Protein AF-A0A7C3TR18-F1 (afdb_monomer)

Foldseek 3Di:
DPAEDEEEEAEDEEEYEEYHYEYAEYEYEYAEYEEEYAEYEYEYAEYEYEYAEEEYEYAEYEYEYAEYEYHYAEYEYEYAEYEYEYAEYEYEYAYYYYDYVYYDYHHDDDD

Radius of gyration: 13.59 Å; Cα contacts (8 Å, |Δi|>4): 327; chains: 1; bounding box: 40×24×36 Å

Nearest PDB structures (foldseek):
  3ult-assembly2_B  TM=3.236E-01  e=5.325E-03  Lolium perenne
  4ygu-assembly2_B  TM=2.064E-01  e=1.365E+00  Bacteroides eggerthii DSM 20697
  3wp8-assembly1_A-3  TM=1.861E-01  e=4.201E+00  Acinetobacter sp. Tol 5

Secondary structure (DSSP, 8-state):
---S-EEEEEEEEEEESSSEEEEEEEEEEESSSEEEESSSEEEEEEEEEEESS-EEEEEEEEEEESS-EEEESSSEEEEEEEEEEESS-EEEEEEEEEEESSSEEEE----

Solvent-accessible surface area (backbone atoms only — not comparable to full-atom values): 5204 Å² total; per-residue (Å²): 132,64,75,68,52,80,48,80,46,63,69,48,80,47,78,37,54,38,34,41,38,40,30,46,36,37,42,37,43,32,48,32,39,41,40,38,31,45,35,38,40,37,40,32,50,32,38,40,37,40,34,44,36,37,39,39,41,31,46,34,38,38,41,38,29,45,34,36,40,38,40,34,48,37,40,42,39,40,32,48,32,35,39,39,38,28,54,35,34,39,39,37,30,50,42,76,50,76,51,60,82,44,64,53,79,47,72,54,72,79,130

Sequence (111 aa):
MLTTGQRVCIVGQVVSTTGQRVSCAGQRVVAGGHDVATAGHTVLAGGHAVFCDGHCVETVGHRVAAVGHDVFCAGQRVATAGQFVGPAGQTVFSIGQRVCVGGQRVRTVGQ

Structure (mmCIF, N/CA/C/O backbone):
data_AF-A0A7C3TR18-F1
#
_entry.id   AF-A0A7C3TR18-F1
#
loop_
_atom_site.group_PDB
_atom_site.id
_atom_site.type_symbol
_atom_site.label_atom_id
_atom_site.label_alt_id
_atom_site.label_comp_id
_atom_site.label_asym_id
_atom_site.label_entity_id
_atom_site.label_seq_id
_atom_site.pdbx_PDB_ins_code
_atom_site.Cartn_x
_atom_site.Cartn_y
_atom_site.Cartn_z
_atom_site.occupancy
_atom_site.B_iso_or_equiv
_atom_site.auth_seq_id
_atom_site.auth_comp_id
_atom_site.auth_asym_id
_atom_site.auth_atom_id
_atom_site.pdbx_PDB_model_num
ATOM 1 N N . MET A 1 1 ? 17.335 -3.718 -14.566 1.00 47.19 1 MET A N 1
ATOM 2 C CA . MET A 1 1 ? 16.931 -2.992 -13.341 1.00 47.19 1 MET A CA 1
ATOM 3 C C . MET A 1 1 ? 17.339 -1.535 -13.505 1.00 47.19 1 MET A C 1
ATOM 5 O O . MET A 1 1 ? 18.532 -1.289 -13.572 1.00 47.19 1 MET A O 1
ATOM 9 N N . LEU A 1 2 ? 16.405 -0.583 -13.621 1.00 49.25 2 LEU A N 1
ATOM 10 C CA . LEU A 1 2 ? 16.760 0.834 -13.441 1.00 49.25 2 LEU A CA 1
ATOM 11 C C . LEU A 1 2 ? 16.851 1.093 -11.936 1.00 49.25 2 LEU A C 1
ATOM 13 O O . LEU A 1 2 ? 15.843 0.972 -11.236 1.00 49.25 2 LEU A O 1
ATOM 17 N N . THR A 1 3 ? 18.060 1.357 -11.452 1.00 52.78 3 THR A N 1
ATOM 18 C CA . THR A 1 3 ? 18.381 1.442 -10.021 1.00 52.78 3 THR A CA 1
ATOM 19 C C . THR A 1 3 ? 18.129 2.824 -9.421 1.00 52.78 3 THR A C 1
ATOM 21 O O . THR A 1 3 ? 17.927 2.906 -8.212 1.00 52.78 3 THR A O 1
ATOM 24 N N . THR A 1 4 ? 18.018 3.875 -10.234 1.00 60.00 4 THR A N 1
ATOM 25 C CA . THR A 1 4 ? 17.632 5.236 -9.826 1.00 60.00 4 THR A CA 1
ATOM 26 C C . THR A 1 4 ? 17.109 6.011 -11.042 1.00 60.00 4 THR A C 1
ATOM 28 O O . THR A 1 4 ? 17.553 5.779 -12.166 1.00 60.00 4 THR A O 1
ATOM 31 N N . GLY A 1 5 ? 16.139 6.910 -10.845 1.00 72.88 5 GLY A N 1
ATOM 32 C CA . GLY A 1 5 ? 15.677 7.826 -11.896 1.00 72.88 5 GLY A CA 1
ATOM 33 C C . GLY A 1 5 ? 14.186 8.161 -11.851 1.00 72.88 5 GLY A C 1
ATOM 34 O O . GLY A 1 5 ? 13.422 7.604 -11.060 1.00 72.88 5 GLY A O 1
ATOM 35 N N . GLN A 1 6 ? 13.786 9.086 -12.724 1.00 83.38 6 GLN A N 1
ATOM 36 C CA . GLN A 1 6 ? 12.390 9.428 -12.976 1.00 83.38 6 GLN A CA 1
ATOM 37 C C . GLN A 1 6 ? 11.854 8.578 -14.133 1.00 83.38 6 GLN A C 1
ATOM 39 O O . GLN A 1 6 ? 12.496 8.469 -15.177 1.00 83.38 6 GLN A O 1
ATOM 44 N N . ARG A 1 7 ? 10.673 7.975 -13.970 1.00 84.62 7 ARG A N 1
ATOM 45 C CA . ARG A 1 7 ? 9.982 7.254 -15.051 1.00 84.62 7 ARG A CA 1
ATOM 46 C C . ARG A 1 7 ? 8.595 7.830 -15.277 1.00 84.62 7 ARG A C 1
ATOM 48 O O . ARG A 1 7 ? 7.835 7.993 -14.326 1.00 84.62 7 ARG A O 1
ATOM 55 N N . VAL A 1 8 ? 8.264 8.062 -16.543 1.00 86.38 8 VAL A N 1
ATOM 56 C CA . VAL A 1 8 ? 6.919 8.435 -16.987 1.00 86.38 8 VAL A CA 1
ATOM 57 C C . VAL A 1 8 ? 6.395 7.330 -17.897 1.00 86.38 8 VAL A C 1
ATOM 59 O O . VAL A 1 8 ? 7.098 6.886 -18.802 1.00 86.38 8 VAL A O 1
ATOM 62 N N . CYS A 1 9 ? 5.187 6.847 -17.631 1.00 85.75 9 CYS A N 1
ATOM 63 C CA . CYS A 1 9 ? 4.525 5.815 -18.424 1.00 85.75 9 CYS A CA 1
ATOM 64 C C . CYS A 1 9 ? 3.062 6.213 -18.643 1.00 85.75 9 CYS A C 1
ATOM 66 O O . CYS A 1 9 ? 2.436 6.759 -17.744 1.00 85.75 9 CYS A O 1
ATOM 68 N N . ILE A 1 10 ? 2.488 5.967 -19.818 1.00 85.25 10 ILE A N 1
ATOM 69 C CA . ILE A 1 10 ? 1.061 6.259 -20.036 1.00 85.25 10 ILE A CA 1
ATOM 70 C C . ILE A 1 10 ? 0.233 5.054 -19.584 1.00 85.25 10 ILE A C 1
ATOM 72 O O . ILE A 1 10 ? -0.616 5.174 -18.704 1.00 85.25 10 ILE A O 1
ATOM 76 N N . VAL A 1 11 ? 0.547 3.873 -20.113 1.00 87.62 11 VAL A N 1
ATOM 77 C CA . VAL A 1 11 ? -0.062 2.599 -19.722 1.00 87.62 11 VAL A CA 1
ATOM 78 C C . VAL A 1 11 ? 1.016 1.530 -19.693 1.00 87.62 11 VAL A C 1
ATOM 80 O O . VAL A 1 11 ? 1.860 1.479 -20.587 1.00 87.62 11 VAL A O 1
ATOM 83 N N . GLY A 1 12 ? 0.976 0.646 -18.700 1.00 87.75 12 GLY A N 1
ATOM 84 C CA . GLY A 1 12 ? 1.761 -0.581 -18.744 1.00 87.75 12 GLY A CA 1
ATOM 85 C C . GLY A 1 12 ? 2.131 -1.126 -17.378 1.00 87.75 12 GLY A C 1
ATOM 86 O O . GLY A 1 12 ? 1.512 -0.813 -16.362 1.00 87.75 12 GLY A O 1
ATOM 87 N N . GLN A 1 13 ? 3.158 -1.969 -17.375 1.00 87.50 13 GLN A N 1
ATOM 88 C CA . GLN A 1 13 ? 3.700 -2.574 -16.169 1.00 87.50 13 GLN A CA 1
ATOM 89 C C . GLN A 1 13 ? 5.040 -1.928 -15.819 1.00 87.50 13 GLN A C 1
ATOM 91 O O . GLN A 1 13 ? 5.950 -1.850 -16.647 1.00 87.50 13 GLN A O 1
ATOM 96 N N . VAL A 1 14 ? 5.167 -1.448 -14.583 1.00 85.94 14 VAL A N 1
ATOM 97 C CA . VAL A 1 14 ? 6.381 -0.790 -14.092 1.00 85.94 14 VAL A CA 1
ATOM 98 C C . VAL A 1 14 ? 6.900 -1.533 -12.873 1.00 85.94 14 VAL A C 1
ATOM 100 O O . VAL A 1 14 ? 6.262 -1.554 -11.828 1.00 85.94 14 VAL A O 1
ATOM 103 N N . VAL A 1 15 ? 8.104 -2.089 -12.988 1.00 87.44 15 VAL A N 1
ATOM 104 C CA . VAL A 1 15 ? 8.844 -2.651 -11.852 1.00 87.44 15 VAL A CA 1
ATOM 105 C C . VAL A 1 15 ? 10.083 -1.809 -11.612 1.00 87.44 15 VAL A C 1
ATOM 107 O O . VAL A 1 15 ? 10.823 -1.508 -12.556 1.00 87.44 15 VAL A O 1
ATOM 110 N N . SER A 1 16 ? 10.312 -1.391 -10.370 1.00 84.94 16 SER A N 1
ATOM 111 C CA . SER A 1 16 ? 11.535 -0.677 -10.008 1.00 84.94 16 SER A CA 1
ATOM 112 C C . SER A 1 16 ? 11.771 -0.675 -8.496 1.00 84.94 16 SER A C 1
ATOM 114 O O . SER A 1 16 ? 10.851 -0.794 -7.693 1.00 84.94 16 SER A O 1
ATOM 116 N N . THR A 1 17 ? 13.035 -0.561 -8.104 1.00 85.00 17 THR A N 1
ATOM 117 C CA . THR A 1 17 ? 13.460 -0.611 -6.704 1.00 85.00 17 THR A CA 1
ATOM 118 C C . THR A 1 17 ? 13.321 0.744 -6.016 1.00 85.00 17 THR A C 1
ATOM 120 O O . THR A 1 17 ? 12.840 0.804 -4.893 1.00 85.00 17 THR A O 1
ATOM 123 N N . THR A 1 18 ? 13.681 1.843 -6.684 1.00 84.50 18 THR A N 1
ATOM 124 C CA . THR A 1 18 ? 13.672 3.201 -6.109 1.00 84.50 18 THR A CA 1
ATOM 125 C C . THR A 1 18 ? 13.286 4.250 -7.159 1.00 84.50 18 THR A C 1
ATOM 127 O O . THR A 1 18 ? 13.162 3.927 -8.343 1.00 84.50 18 THR A O 1
ATOM 130 N N . GLY A 1 19 ? 13.110 5.505 -6.741 1.00 87.31 19 GLY A N 1
ATOM 131 C CA . GLY A 1 19 ? 12.974 6.648 -7.648 1.00 87.31 19 GLY A CA 1
ATOM 132 C C . GLY A 1 19 ? 11.580 7.265 -7.682 1.00 87.31 19 GLY A C 1
ATOM 133 O O . GLY A 1 19 ? 10.725 6.966 -6.846 1.00 87.31 19 GLY A O 1
ATOM 134 N N . GLN A 1 20 ? 11.381 8.161 -8.649 1.00 88.31 20 GLN A N 1
ATOM 135 C CA . GLN A 1 20 ? 10.131 8.890 -8.850 1.00 88.31 20 GLN A CA 1
ATOM 136 C C . GLN A 1 20 ? 9.405 8.349 -10.078 1.00 88.31 20 GLN A C 1
ATOM 138 O O . GLN A 1 20 ? 9.993 8.183 -11.148 1.00 88.31 20 GLN A O 1
ATOM 143 N N . ARG A 1 21 ? 8.118 8.052 -9.935 1.00 88.69 21 ARG A N 1
ATOM 144 C CA . ARG A 1 21 ? 7.311 7.467 -11.004 1.00 88.69 21 ARG A CA 1
ATOM 145 C C . ARG A 1 21 ? 6.050 8.272 -11.196 1.00 88.69 21 ARG A C 1
ATOM 147 O O . ARG A 1 21 ? 5.387 8.639 -10.234 1.00 88.69 21 ARG A O 1
ATOM 154 N N . VAL A 1 22 ? 5.724 8.507 -12.455 1.00 88.69 22 VAL A N 1
ATOM 155 C CA . VAL A 1 22 ? 4.453 9.080 -12.871 1.00 88.69 22 VAL A CA 1
ATOM 156 C C . VAL A 1 22 ? 3.858 8.124 -13.887 1.00 88.69 22 VAL A C 1
ATOM 158 O O . VAL A 1 22 ? 4.531 7.728 -14.842 1.00 88.69 22 VAL A O 1
ATOM 161 N N . SER A 1 23 ? 2.620 7.685 -13.695 1.00 87.88 23 SER A N 1
ATOM 162 C CA . SER A 1 23 ? 1.921 6.997 -14.784 1.00 87.88 23 SER A CA 1
ATOM 163 C C . SER A 1 23 ? 0.425 7.247 -14.784 1.00 87.88 23 SER A C 1
ATOM 165 O O . SER A 1 23 ? -0.164 7.450 -13.725 1.00 87.88 23 SER A O 1
ATOM 167 N N . CYS A 1 24 ? -0.205 7.222 -15.956 1.00 88.88 24 CYS A N 1
ATOM 168 C CA . CYS A 1 24 ? -1.653 7.410 -16.032 1.00 88.88 24 CYS A CA 1
ATOM 169 C C . CYS A 1 24 ? -2.380 6.145 -15.566 1.00 88.88 24 CYS A C 1
ATOM 171 O O . CYS A 1 24 ? -3.206 6.219 -14.664 1.00 88.88 24 CYS A O 1
ATOM 173 N N . ALA A 1 25 ? -2.027 4.976 -16.104 1.00 88.81 25 ALA A N 1
ATOM 174 C CA . ALA A 1 25 ? -2.664 3.711 -15.745 1.00 88.81 25 ALA A CA 1
ATOM 175 C C . ALA A 1 25 ? -1.682 2.532 -15.730 1.00 88.81 25 ALA A C 1
ATOM 177 O O . ALA A 1 25 ? -0.597 2.591 -16.313 1.00 88.81 25 ALA A O 1
ATOM 178 N N . GLY A 1 26 ? -2.086 1.432 -15.091 1.00 90.12 26 GLY A N 1
ATOM 179 C CA . GLY A 1 26 ? -1.408 0.141 -15.205 1.00 90.12 26 GLY A CA 1
ATOM 180 C C . GLY A 1 26 ? -1.073 -0.521 -13.873 1.00 90.12 26 GLY A C 1
ATOM 181 O O . GLY A 1 26 ? -1.702 -0.248 -12.853 1.00 90.12 26 GLY A O 1
ATOM 182 N N . GLN A 1 27 ? -0.096 -1.426 -13.902 1.00 90.75 27 GLN A N 1
ATOM 183 C CA . GLN A 1 27 ? 0.332 -2.199 -12.734 1.00 90.75 27 GLN A CA 1
ATOM 184 C C . GLN A 1 27 ? 1.753 -1.820 -12.329 1.00 90.75 27 GLN A C 1
ATOM 186 O O . GLN A 1 27 ? 2.641 -1.713 -13.179 1.00 90.75 27 GLN A O 1
ATOM 191 N N . ARG A 1 28 ? 1.988 -1.619 -11.033 1.00 90.38 28 ARG A N 1
ATOM 192 C CA . ARG A 1 28 ? 3.284 -1.168 -10.519 1.00 90.38 28 ARG A CA 1
ATOM 193 C C . ARG A 1 28 ? 3.734 -2.020 -9.354 1.00 90.38 28 ARG A C 1
ATOM 195 O O . ARG A 1 28 ? 2.956 -2.307 -8.452 1.00 90.38 28 ARG A O 1
ATOM 202 N N . VAL A 1 29 ? 5.010 -2.376 -9.363 1.00 90.19 29 VAL A N 1
ATOM 203 C CA . VAL A 1 29 ? 5.676 -3.031 -8.239 1.00 90.19 29 VAL A CA 1
ATOM 204 C C . VAL A 1 29 ? 6.897 -2.207 -7.877 1.00 90.19 29 VAL A C 1
ATOM 206 O O . VAL A 1 29 ? 7.826 -2.043 -8.677 1.00 90.19 29 VAL A O 1
ATOM 209 N N . VAL A 1 30 ? 6.865 -1.652 -6.673 1.00 88.62 30 VAL A N 1
ATOM 210 C CA . VAL A 1 30 ? 7.824 -0.663 -6.206 1.00 88.62 30 VAL A CA 1
ATOM 211 C C . VAL A 1 30 ? 8.325 -1.049 -4.821 1.00 88.62 30 VAL A C 1
ATOM 213 O O . VAL A 1 30 ? 7.540 -1.246 -3.900 1.00 88.62 30 VAL A O 1
ATOM 216 N N . ALA A 1 31 ? 9.642 -1.128 -4.640 1.00 88.69 31 ALA A N 1
ATOM 217 C CA . ALA A 1 31 ? 10.192 -1.324 -3.297 1.00 88.69 31 ALA A CA 1
ATOM 218 C C . ALA A 1 31 ? 10.225 -0.007 -2.499 1.00 88.69 31 ALA A C 1
ATOM 220 O O . ALA A 1 31 ? 9.899 0.007 -1.318 1.00 88.69 31 ALA A O 1
ATOM 221 N N . GLY A 1 32 ? 10.584 1.099 -3.155 1.00 86.12 32 GLY A N 1
ATOM 222 C CA . GLY A 1 32 ? 10.763 2.407 -2.534 1.00 86.12 32 GLY A CA 1
ATOM 223 C C . GLY A 1 32 ? 10.524 3.591 -3.476 1.00 86.12 32 GLY A C 1
ATOM 224 O O . GLY A 1 32 ? 10.603 3.472 -4.709 1.00 86.12 32 GLY A O 1
ATOM 225 N N . GLY A 1 33 ? 10.318 4.764 -2.877 1.00 89.31 33 GLY A N 1
ATOM 226 C CA . GLY A 1 33 ? 10.342 6.063 -3.554 1.00 89.31 33 GLY A CA 1
ATOM 227 C C . GLY A 1 33 ? 8.992 6.774 -3.597 1.00 89.31 33 GLY A C 1
ATOM 228 O O . GLY A 1 33 ? 8.168 6.612 -2.698 1.00 89.31 33 GLY A O 1
ATOM 229 N N . HIS A 1 34 ? 8.800 7.587 -4.638 1.00 90.00 34 HIS A N 1
ATOM 230 C CA . HIS A 1 34 ? 7.574 8.353 -4.856 1.00 90.00 34 HIS A CA 1
ATOM 231 C C . HIS A 1 34 ? 6.844 7.824 -6.090 1.00 90.00 34 HIS A C 1
ATOM 233 O O . HIS A 1 34 ? 7.436 7.736 -7.169 1.00 90.00 34 HIS A O 1
ATOM 239 N N . ASP A 1 35 ? 5.568 7.485 -5.942 1.00 90.19 35 ASP A N 1
ATOM 240 C CA . ASP A 1 35 ? 4.724 7.007 -7.035 1.00 90.19 35 ASP A CA 1
ATOM 241 C C . ASP A 1 35 ? 3.490 7.897 -7.192 1.00 90.19 35 ASP A C 1
ATOM 243 O O . ASP A 1 35 ? 2.734 8.107 -6.247 1.00 90.19 35 ASP A O 1
ATOM 247 N N . VAL A 1 36 ? 3.291 8.442 -8.387 1.00 91.38 36 VAL A N 1
ATOM 248 C CA . VAL A 1 36 ? 2.129 9.262 -8.733 1.00 91.38 36 VAL A CA 1
ATOM 249 C C . VAL A 1 36 ? 1.366 8.573 -9.847 1.00 91.38 36 VAL A C 1
ATOM 251 O O . VAL A 1 36 ? 1.914 8.261 -10.910 1.00 91.38 36 VAL A O 1
ATOM 254 N N . ALA A 1 37 ? 0.089 8.313 -9.614 1.00 90.25 37 ALA A N 1
ATOM 255 C CA . ALA A 1 37 ? -0.751 7.560 -10.521 1.00 90.25 37 ALA A CA 1
ATOM 256 C C . ALA A 1 37 ? -2.135 8.177 -10.669 1.00 90.25 37 ALA A C 1
ATOM 258 O O . ALA A 1 37 ? -2.731 8.619 -9.693 1.00 90.25 37 ALA A O 1
ATOM 259 N N . THR A 1 38 ? -2.700 8.131 -11.871 1.00 92.50 38 THR A N 1
ATOM 260 C CA . THR A 1 38 ? -4.129 8.433 -12.021 1.00 92.50 38 THR A CA 1
ATOM 261 C C . THR A 1 38 ? -4.968 7.209 -11.669 1.00 92.50 38 THR A C 1
ATOM 263 O O . THR A 1 38 ? -5.899 7.328 -10.885 1.00 92.50 38 THR A O 1
ATOM 266 N N . ALA A 1 39 ? -4.617 6.033 -12.188 1.00 91.38 39 ALA A N 1
ATOM 267 C CA . ALA A 1 39 ? -5.353 4.795 -11.965 1.00 91.38 39 ALA A CA 1
ATOM 268 C C . ALA A 1 39 ? -4.435 3.564 -11.920 1.00 91.38 39 ALA A C 1
ATOM 270 O O . ALA A 1 39 ? -3.295 3.589 -12.402 1.00 91.38 39 ALA A O 1
ATOM 271 N N . GLY A 1 40 ? -4.975 2.454 -11.411 1.00 92.25 40 GLY A N 1
ATOM 272 C CA . GLY A 1 40 ? -4.396 1.122 -11.571 1.00 92.25 40 GLY A CA 1
ATOM 273 C C . GLY A 1 40 ? -4.169 0.364 -10.269 1.00 92.25 40 GLY A C 1
ATOM 274 O O . GLY A 1 40 ? -4.872 0.561 -9.279 1.00 92.25 40 GLY A O 1
ATOM 275 N N . HIS A 1 41 ? -3.193 -0.541 -10.301 1.00 93.06 41 HIS A N 1
ATOM 276 C CA . HIS A 1 41 ? -2.828 -1.382 -9.165 1.00 93.06 41 HIS A CA 1
ATOM 277 C C . HIS A 1 41 ? -1.363 -1.167 -8.805 1.00 93.06 41 HIS A C 1
ATOM 279 O O . HIS A 1 41 ? -0.487 -1.326 -9.658 1.00 93.06 41 HIS A O 1
ATOM 285 N N . THR A 1 42 ? -1.093 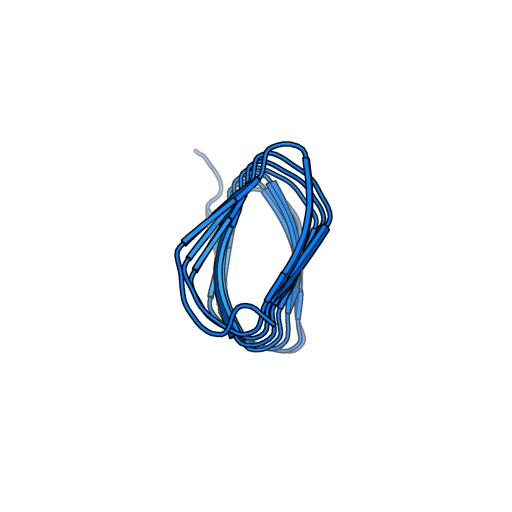-0.868 -7.541 1.00 91.56 42 THR A N 1
ATOM 286 C CA . THR A 1 42 ? 0.269 -0.685 -7.041 1.00 91.56 42 THR A CA 1
ATOM 287 C C . THR A 1 42 ? 0.541 -1.623 -5.877 1.00 91.56 42 THR A C 1
ATOM 289 O O . THR A 1 42 ? -0.253 -1.737 -4.948 1.00 91.56 42 THR A O 1
ATOM 2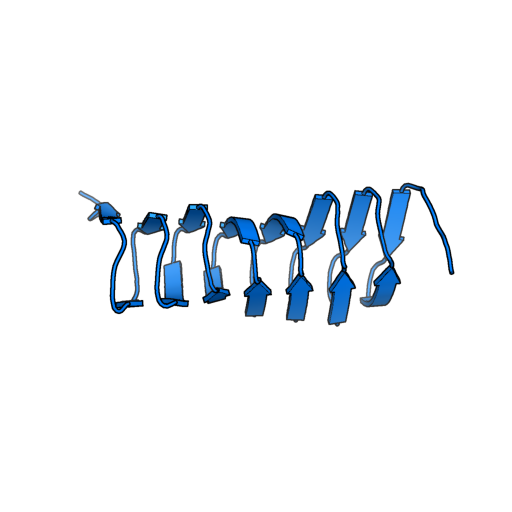92 N N . VAL A 1 43 ? 1.697 -2.277 -5.921 1.00 92.94 43 VAL A N 1
ATOM 293 C CA . VAL A 1 43 ? 2.310 -2.951 -4.778 1.00 92.94 43 VAL A CA 1
ATOM 294 C C . VAL A 1 43 ? 3.533 -2.141 -4.371 1.00 92.94 43 VAL A C 1
ATOM 296 O O . VAL A 1 43 ? 4.456 -1.973 -5.172 1.00 92.94 43 VAL A O 1
ATOM 299 N N . LEU A 1 44 ? 3.532 -1.631 -3.142 1.00 91.31 44 LEU A N 1
ATOM 300 C CA . LEU A 1 44 ? 4.570 -0.761 -2.604 1.00 91.31 44 LEU A CA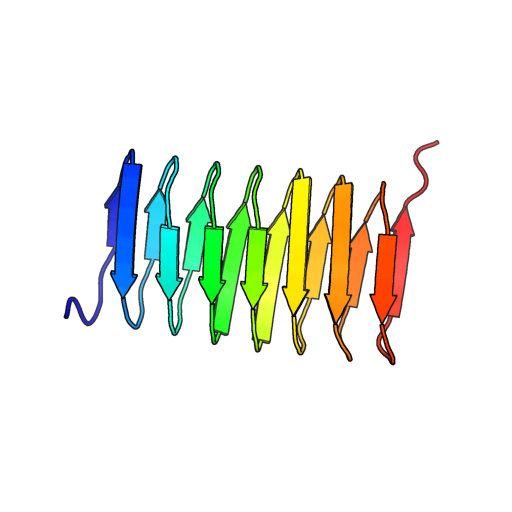 1
ATOM 301 C C . LEU A 1 44 ? 5.119 -1.331 -1.291 1.00 91.31 44 LEU A C 1
ATOM 303 O O . LEU A 1 44 ? 4.386 -1.496 -0.325 1.00 91.31 44 LEU A O 1
ATOM 307 N N . ALA A 1 45 ? 6.416 -1.618 -1.204 1.00 92.81 45 ALA A N 1
ATOM 308 C CA . ALA A 1 45 ? 6.983 -2.017 0.089 1.00 92.81 45 ALA A CA 1
ATOM 309 C C . ALA A 1 45 ? 7.148 -0.807 1.031 1.00 92.81 45 ALA A C 1
ATOM 311 O O . ALA A 1 45 ? 6.889 -0.915 2.228 1.00 92.81 45 ALA A O 1
ATOM 312 N N . GLY A 1 46 ? 7.553 0.341 0.483 1.00 89.75 46 GLY A N 1
ATOM 313 C CA . GLY A 1 46 ? 7.877 1.551 1.230 1.00 89.75 46 GLY A CA 1
ATOM 314 C C . GLY A 1 46 ? 7.710 2.824 0.402 1.00 89.75 46 GLY A C 1
ATOM 315 O O . GLY A 1 46 ? 8.064 2.832 -0.775 1.00 89.75 46 GLY A O 1
ATOM 316 N N . GLY A 1 47 ? 7.271 3.929 1.007 1.00 91.50 47 GLY A N 1
ATOM 317 C CA . GLY A 1 47 ? 7.451 5.268 0.427 1.00 91.50 47 GLY A CA 1
ATOM 318 C C . GLY A 1 47 ? 6.211 6.153 0.429 1.00 91.50 47 GLY A C 1
ATOM 319 O O . GLY A 1 47 ? 5.397 6.103 1.349 1.00 91.50 47 GLY A O 1
ATOM 320 N N . HIS A 1 48 ? 6.106 7.007 -0.588 1.00 92.56 48 HIS A N 1
ATOM 321 C CA . HIS A 1 48 ? 5.004 7.952 -0.739 1.00 92.56 48 HIS A CA 1
ATOM 322 C C . HIS A 1 48 ? 4.269 7.699 -2.041 1.00 92.56 48 HIS A C 1
ATOM 324 O O . HIS A 1 48 ? 4.890 7.593 -3.100 1.00 92.56 48 HIS A O 1
ATOM 330 N N . ALA A 1 49 ? 2.947 7.665 -1.971 1.00 91.00 49 ALA A N 1
ATOM 331 C CA . ALA A 1 49 ? 2.141 7.377 -3.132 1.00 91.00 49 ALA A CA 1
ATOM 332 C C . ALA A 1 49 ? 0.917 8.291 -3.224 1.00 91.00 49 ALA A C 1
ATOM 334 O O . ALA A 1 49 ? 0.225 8.539 -2.236 1.00 91.00 49 ALA A O 1
ATOM 335 N N . VAL A 1 50 ? 0.664 8.806 -4.423 1.00 93.44 50 VAL A N 1
ATOM 336 C CA . VAL A 1 50 ? -0.460 9.695 -4.722 1.00 93.44 50 VAL A CA 1
ATOM 337 C C . VAL A 1 50 ? -1.261 9.092 -5.864 1.00 93.44 50 VAL A C 1
ATOM 339 O O . VAL A 1 50 ? -0.723 8.866 -6.946 1.00 93.44 50 VAL A O 1
ATOM 342 N N . PHE A 1 51 ? -2.545 8.843 -5.619 1.00 91.12 51 PHE A N 1
ATOM 343 C CA . PHE A 1 51 ? -3.455 8.208 -6.568 1.00 91.12 51 PHE A CA 1
ATOM 344 C C . PHE A 1 51 ? -4.710 9.055 -6.778 1.00 91.12 51 PHE A C 1
ATOM 346 O O . PHE A 1 51 ? -5.214 9.657 -5.832 1.00 91.12 51 PHE A O 1
ATOM 353 N N . CYS A 1 52 ? -5.280 9.063 -7.980 1.00 92.62 52 CYS A N 1
ATOM 354 C CA . CYS A 1 52 ? -6.681 9.475 -8.119 1.00 92.62 52 CYS A CA 1
ATOM 355 C C . CYS A 1 52 ? -7.602 8.290 -7.815 1.00 92.62 52 CYS A C 1
ATOM 357 O O . CYS A 1 52 ? -8.456 8.401 -6.943 1.00 92.62 52 CYS A O 1
ATOM 359 N N . ASP A 1 53 ? -7.377 7.154 -8.469 1.00 91.81 53 ASP A N 1
ATOM 360 C CA . ASP A 1 53 ? -8.154 5.929 -8.303 1.00 91.81 53 ASP A CA 1
ATOM 361 C C . ASP A 1 53 ? -7.249 4.687 -8.247 1.00 91.81 53 ASP A C 1
ATOM 363 O O . ASP A 1 53 ? -6.097 4.703 -8.693 1.00 91.81 53 ASP A O 1
ATOM 367 N N . GLY A 1 54 ? -7.782 3.591 -7.709 1.00 91.75 54 GLY A N 1
ATOM 368 C CA . GLY A 1 54 ? -7.206 2.261 -7.841 1.00 91.75 54 GLY A CA 1
ATOM 369 C C . GLY A 1 54 ? -6.923 1.530 -6.533 1.00 91.75 54 GLY A C 1
ATOM 370 O O . GLY A 1 54 ? -7.316 1.928 -5.430 1.00 91.75 54 GLY A O 1
ATOM 371 N N . HIS A 1 55 ? -6.210 0.417 -6.673 1.00 93.19 55 HIS A N 1
ATOM 372 C CA . HIS A 1 55 ? -5.893 -0.491 -5.578 1.00 93.19 55 HIS A CA 1
ATOM 373 C C . HIS A 1 55 ? -4.423 -0.367 -5.189 1.00 93.19 55 HIS A C 1
ATOM 375 O O . HIS A 1 55 ? -3.546 -0.465 -6.047 1.00 93.19 55 HIS A O 1
ATOM 381 N N . CYS A 1 56 ? -4.148 -0.215 -3.897 1.00 92.75 56 CYS A N 1
ATOM 382 C CA . CYS A 1 56 ? -2.787 -0.255 -3.378 1.00 92.75 56 CYS A CA 1
ATOM 383 C C . CYS A 1 56 ? -2.656 -1.361 -2.336 1.00 92.75 56 CYS A C 1
ATOM 385 O O . CYS A 1 56 ? -3.515 -1.523 -1.466 1.00 92.75 56 CYS A O 1
ATOM 387 N N . VAL A 1 57 ? -1.561 -2.106 -2.430 1.00 94.19 57 VAL A N 1
ATOM 388 C CA . VAL A 1 57 ? -1.062 -2.964 -1.361 1.00 94.19 57 VAL A CA 1
ATOM 389 C C . VAL A 1 57 ? 0.251 -2.364 -0.893 1.00 94.19 57 VAL A C 1
ATOM 391 O O . VAL A 1 57 ? 1.209 -2.314 -1.662 1.00 94.19 57 VAL A O 1
ATOM 394 N N . GLU A 1 58 ? 0.297 -1.897 0.350 1.00 93.38 58 GLU A N 1
ATOM 395 C CA . GLU A 1 58 ? 1.449 -1.166 0.866 1.00 93.38 58 GLU A CA 1
ATOM 396 C C . GLU A 1 58 ? 1.904 -1.654 2.239 1.00 93.38 58 GLU A C 1
ATOM 398 O O . GLU A 1 58 ? 1.155 -1.593 3.210 1.00 93.38 58 GLU A O 1
ATOM 403 N N . THR A 1 59 ? 3.161 -2.069 2.379 1.00 94.38 59 THR A N 1
ATOM 404 C CA . THR A 1 59 ? 3.655 -2.509 3.691 1.00 94.38 59 THR A CA 1
ATOM 405 C C . THR A 1 59 ? 3.811 -1.320 4.646 1.00 94.38 59 THR A C 1
ATOM 407 O O . THR A 1 59 ? 3.243 -1.331 5.739 1.00 94.38 59 THR A O 1
ATOM 410 N N . VAL A 1 60 ? 4.546 -0.278 4.247 1.00 92.81 60 VAL A N 1
ATOM 411 C CA . VAL A 1 60 ? 4.789 0.922 5.067 1.00 92.81 60 VAL A CA 1
ATOM 412 C C . VAL A 1 60 ? 4.810 2.175 4.197 1.00 92.81 60 VAL A C 1
ATOM 414 O O . VAL A 1 60 ? 5.381 2.154 3.112 1.00 92.81 60 VAL A O 1
ATOM 417 N N . GLY A 1 61 ? 4.289 3.294 4.707 1.00 93.12 61 GLY A N 1
ATOM 418 C CA . GLY A 1 61 ? 4.491 4.598 4.071 1.00 93.12 61 GLY A CA 1
ATOM 419 C C . GLY A 1 61 ? 3.299 5.542 4.163 1.00 93.12 61 GLY A C 1
ATOM 420 O O . GLY A 1 61 ? 2.525 5.510 5.123 1.00 93.12 61 GLY A O 1
ATOM 421 N N . HIS A 1 62 ? 3.181 6.427 3.176 1.00 94.38 62 HIS A N 1
ATOM 422 C CA . HIS A 1 62 ? 2.144 7.451 3.122 1.00 94.38 62 HIS A CA 1
ATOM 423 C C . HIS A 1 62 ? 1.400 7.388 1.792 1.00 94.38 62 HIS A C 1
ATOM 425 O O . HIS A 1 62 ? 2.014 7.509 0.733 1.00 94.38 62 HIS A O 1
ATOM 431 N N . ARG A 1 63 ? 0.069 7.272 1.849 1.00 93.75 63 ARG A N 1
ATOM 432 C CA . ARG A 1 63 ? -0.791 7.308 0.658 1.00 93.75 63 ARG A CA 1
ATOM 433 C C . ARG A 1 63 ? -1.746 8.485 0.738 1.00 93.75 63 ARG A C 1
ATOM 435 O O . ARG A 1 63 ? -2.392 8.691 1.768 1.00 93.75 63 ARG A O 1
ATOM 442 N N . VAL A 1 64 ? -1.884 9.184 -0.378 1.00 95.31 64 VAL A N 1
ATOM 443 C CA . VAL A 1 64 ? -2.991 10.102 -0.638 1.00 95.31 64 VAL A CA 1
ATOM 444 C C . VAL A 1 64 ? -3.779 9.567 -1.829 1.00 95.31 64 VAL A C 1
ATOM 446 O O . VAL A 1 64 ? -3.184 9.256 -2.860 1.00 95.31 64 VAL A O 1
ATOM 449 N N . ALA A 1 65 ? -5.095 9.421 -1.696 1.00 93.88 65 ALA A N 1
ATOM 450 C CA . ALA A 1 65 ? -5.954 8.943 -2.778 1.00 93.88 65 ALA A CA 1
ATOM 451 C C . ALA A 1 65 ? -7.269 9.728 -2.867 1.00 93.88 65 ALA A C 1
ATOM 453 O O . ALA A 1 65 ? -7.819 10.099 -1.840 1.00 93.88 65 ALA A O 1
ATOM 454 N N . ALA A 1 66 ? -7.831 9.957 -4.055 1.00 94.56 66 ALA A N 1
ATOM 455 C CA . ALA A 1 66 ? -9.218 10.435 -4.110 1.00 94.56 66 ALA A CA 1
ATOM 456 C C . ALA A 1 66 ? -10.180 9.271 -3.823 1.00 94.56 66 ALA A C 1
ATOM 458 O O . ALA A 1 66 ? -11.003 9.350 -2.910 1.00 94.56 66 ALA A O 1
ATOM 459 N N . VAL A 1 67 ? -10.021 8.165 -4.549 1.00 93.50 67 VAL A N 1
ATOM 460 C CA . VAL A 1 67 ? -10.81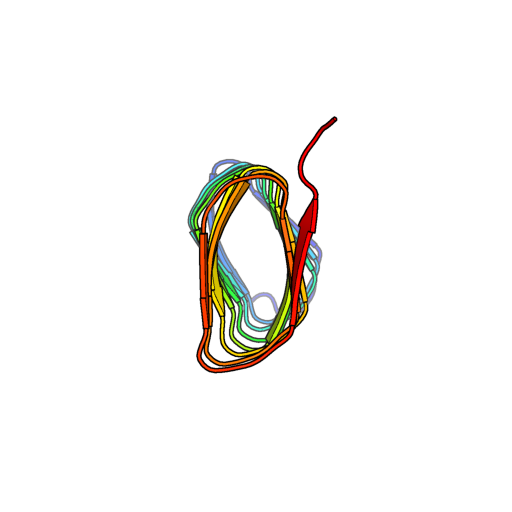3 6.940 -4.415 1.00 93.50 67 VAL A CA 1
ATOM 461 C C . VAL A 1 67 ? -9.888 5.723 -4.412 1.00 93.50 67 VAL A C 1
ATOM 463 O O . VAL A 1 67 ? -8.819 5.741 -5.025 1.00 93.50 67 VAL A O 1
ATOM 466 N N . GLY A 1 68 ? -10.276 4.653 -3.718 1.00 92.50 68 GLY A N 1
ATOM 467 C CA . GLY A 1 68 ? -9.626 3.366 -3.927 1.00 92.50 68 GLY A CA 1
ATOM 468 C C . GLY A 1 68 ? -9.858 2.313 -2.857 1.00 92.50 68 GLY A C 1
ATOM 469 O O . GLY A 1 68 ? -10.608 2.493 -1.897 1.00 92.50 68 GLY A O 1
ATOM 470 N N . HIS A 1 69 ? -9.159 1.197 -3.037 1.00 94.06 69 HIS A N 1
ATOM 471 C CA . HIS A 1 69 ? -9.029 0.155 -2.025 1.00 94.06 69 HIS A CA 1
ATOM 472 C C . HIS A 1 69 ? -7.570 0.057 -1.589 1.00 94.06 69 HIS A C 1
ATOM 474 O O . HIS A 1 69 ? -6.649 0.126 -2.406 1.00 94.06 69 HIS A O 1
ATOM 480 N N . ASP A 1 70 ? -7.372 -0.099 -0.293 1.00 93.25 70 ASP A N 1
ATOM 481 C CA . ASP A 1 70 ? -6.079 -0.085 0.366 1.00 93.25 70 ASP A CA 1
ATOM 482 C C . ASP A 1 70 ? -5.944 -1.297 1.265 1.00 93.25 70 ASP A C 1
ATOM 484 O O . ASP A 1 70 ? -6.735 -1.474 2.191 1.00 93.25 70 ASP A O 1
ATOM 488 N N . VAL A 1 71 ? -4.893 -2.077 1.046 1.00 94.56 71 VAL A N 1
ATOM 489 C CA . VAL A 1 71 ? -4.415 -3.056 2.019 1.00 94.56 71 VAL A CA 1
ATOM 490 C C . VAL A 1 71 ? -3.057 -2.586 2.505 1.00 94.56 71 VAL A C 1
ATOM 492 O O . VAL A 1 71 ? -2.163 -2.360 1.694 1.00 94.56 71 VAL A O 1
ATOM 495 N N . PHE A 1 72 ? -2.884 -2.412 3.811 1.00 93.31 72 PHE A N 1
ATOM 496 C CA . PHE A 1 72 ? -1.623 -1.917 4.348 1.00 93.31 72 PHE A CA 1
ATOM 497 C C . PHE A 1 72 ? -1.258 -2.489 5.706 1.00 93.31 72 PHE A C 1
ATOM 499 O O . PHE A 1 72 ? -2.141 -2.823 6.486 1.00 93.31 72 PHE A O 1
ATOM 506 N N . CYS A 1 73 ? 0.041 -2.572 6.013 1.00 94.12 73 CYS A N 1
ATOM 507 C CA . CYS A 1 73 ? 0.489 -2.990 7.346 1.00 94.12 73 CYS A CA 1
ATOM 508 C C . CYS A 1 73 ? 0.577 -1.804 8.316 1.00 94.12 73 CYS A C 1
ATOM 510 O O . CYS A 1 73 ? 0.041 -1.873 9.422 1.00 94.12 73 CYS A O 1
ATOM 512 N N . ALA A 1 74 ? 1.239 -0.719 7.907 1.00 92.50 74 ALA A N 1
ATOM 513 C CA . ALA A 1 74 ? 1.410 0.489 8.708 1.00 92.50 74 ALA A CA 1
ATOM 514 C C . ALA A 1 74 ? 1.535 1.743 7.830 1.00 92.50 74 ALA A C 1
ATOM 516 O O . ALA A 1 74 ? 1.713 1.658 6.616 1.00 92.50 74 ALA A O 1
ATOM 517 N N . GLY A 1 75 ? 1.468 2.918 8.463 1.00 93.06 75 GLY A N 1
ATOM 518 C CA . GLY A 1 75 ? 1.664 4.203 7.794 1.00 93.06 75 GLY A CA 1
ATOM 519 C C . GLY A 1 75 ? 0.494 5.167 7.947 1.00 93.06 75 GLY A C 1
ATOM 520 O O . GLY A 1 75 ? -0.324 5.028 8.862 1.00 93.06 75 GLY A O 1
ATOM 521 N N . GLN A 1 76 ? 0.431 6.160 7.059 1.00 94.31 76 GLN A N 1
ATOM 522 C CA . GLN A 1 76 ? -0.629 7.167 7.033 1.00 94.31 76 GLN A CA 1
ATOM 523 C C . GLN A 1 76 ? -1.362 7.165 5.692 1.00 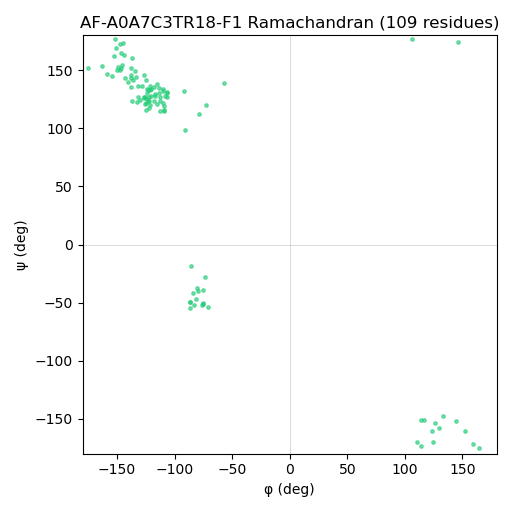94.31 76 GLN A C 1
ATOM 525 O O . GLN A 1 76 ? -0.757 7.182 4.621 1.00 94.31 76 GLN A O 1
ATOM 530 N N . ARG A 1 77 ? -2.690 7.175 5.755 1.00 93.69 77 ARG A N 1
ATOM 531 C CA . ARG A 1 77 ? -3.580 7.194 4.597 1.00 93.69 77 ARG A CA 1
ATOM 532 C C . ARG A 1 77 ? -4.513 8.387 4.702 1.00 93.69 77 ARG A C 1
ATOM 534 O O . ARG A 1 77 ? -5.156 8.577 5.734 1.00 93.69 77 ARG A O 1
ATOM 541 N N . VAL A 1 78 ? -4.605 9.160 3.633 1.00 94.44 78 VAL A N 1
ATOM 542 C CA . VAL A 1 78 ? -5.607 10.215 3.483 1.00 94.44 78 VAL A CA 1
ATOM 543 C C . VAL A 1 78 ? -6.368 9.946 2.204 1.00 94.44 78 VAL A C 1
ATOM 545 O O . VAL A 1 78 ? -5.755 9.811 1.145 1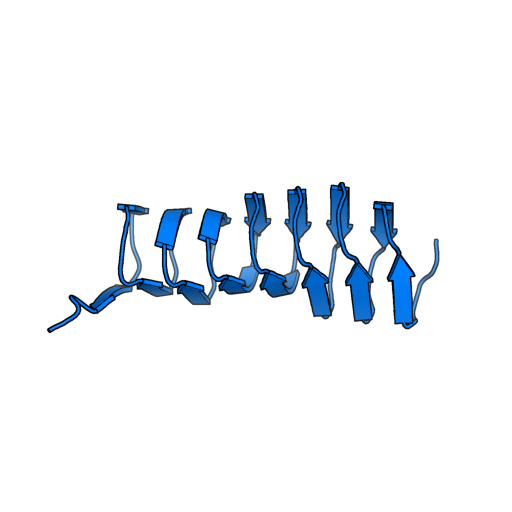.00 94.44 78 VAL A O 1
ATOM 548 N N . ALA A 1 79 ? -7.690 9.861 2.294 1.00 93.50 79 ALA A N 1
ATOM 549 C CA . ALA A 1 79 ? -8.505 9.672 1.112 1.00 93.50 79 ALA A CA 1
ATOM 550 C C . ALA A 1 79 ? -9.859 10.363 1.170 1.00 93.50 79 ALA A C 1
ATOM 552 O O . ALA A 1 79 ? -10.412 10.563 2.244 1.00 93.50 79 ALA A O 1
ATOM 553 N N . THR A 1 80 ? -10.440 10.693 0.020 1.00 94.94 80 THR A N 1
ATOM 554 C CA . THR A 1 80 ? -11.832 11.166 -0.000 1.00 94.94 80 THR A CA 1
ATOM 555 C C . THR A 1 80 ? -12.784 9.993 0.209 1.00 94.94 80 THR A C 1
ATOM 557 O O . THR A 1 80 ? -13.632 10.041 1.103 1.00 94.94 80 THR A O 1
ATOM 560 N N . ALA A 1 81 ? -12.614 8.916 -0.562 1.00 92.75 81 ALA A N 1
ATOM 561 C CA . ALA A 1 81 ? -13.429 7.715 -0.473 1.00 92.75 81 ALA A CA 1
ATOM 562 C C . ALA A 1 81 ? -12.600 6.427 -0.566 1.00 92.75 81 ALA A C 1
ATOM 564 O O . ALA A 1 81 ? -11.565 6.393 -1.229 1.00 92.75 81 ALA A O 1
ATOM 565 N N . GLY A 1 82 ? -13.073 5.342 0.050 1.00 94.00 82 GLY A N 1
ATOM 566 C CA . GLY A 1 82 ? -12.477 4.030 -0.194 1.00 94.00 82 GLY A CA 1
ATOM 567 C C . GLY A 1 82 ? -12.722 2.962 0.859 1.00 94.00 82 GLY A C 1
ATOM 568 O O . GLY A 1 82 ? -13.504 3.130 1.797 1.00 94.00 82 GLY A O 1
ATOM 569 N N . GLN A 1 83 ? -12.022 1.844 0.696 1.00 94.44 83 GLN A N 1
ATOM 570 C CA . GLN A 1 83 ? -11.958 0.784 1.698 1.00 94.44 83 GLN A CA 1
ATOM 571 C C . GLN A 1 83 ? -10.514 0.569 2.132 1.00 94.44 83 GLN A C 1
ATOM 573 O O . GLN A 1 83 ? -9.635 0.362 1.301 1.00 94.44 83 GLN A O 1
ATOM 578 N N . PHE A 1 84 ? -10.287 0.592 3.439 1.00 93.81 84 PHE A N 1
ATOM 579 C CA . PHE A 1 84 ? -8.960 0.550 4.045 1.00 93.81 84 PHE A CA 1
ATOM 580 C C . PHE A 1 84 ? -8.868 -0.666 4.962 1.00 93.81 84 PHE A C 1
ATOM 582 O O . PHE A 1 84 ? -9.625 -0.768 5.927 1.00 93.81 84 PHE A O 1
ATOM 589 N N . VAL A 1 85 ? -7.942 -1.579 4.692 1.00 94.75 85 VAL A N 1
ATOM 590 C CA . VAL A 1 85 ? -7.729 -2.793 5.484 1.00 94.75 85 VAL A CA 1
ATOM 591 C C . VAL A 1 85 ? -6.291 -2.822 5.972 1.00 94.75 85 VAL A C 1
ATOM 593 O O . VAL A 1 85 ? -5.361 -2.772 5.175 1.00 94.75 85 VAL A O 1
ATOM 596 N N . GLY A 1 86 ? -6.095 -2.921 7.283 1.00 92.31 86 GLY A N 1
ATOM 597 C CA . GLY A 1 86 ? -4.750 -3.020 7.833 1.00 92.31 86 GLY A CA 1
ATOM 598 C C . GLY A 1 86 ? -4.718 -3.234 9.339 1.00 92.31 86 GLY A C 1
ATOM 599 O O . GLY A 1 86 ? -5.636 -2.805 10.037 1.00 92.31 86 GLY A O 1
ATOM 600 N N . PRO A 1 87 ? -3.681 -3.886 9.883 1.00 90.19 87 PRO A N 1
ATOM 601 C CA . PRO A 1 87 ? -3.586 -4.147 11.309 1.00 90.19 87 PRO A CA 1
ATOM 602 C C . PRO A 1 87 ? -3.255 -2.883 12.118 1.00 90.19 87 PRO A C 1
ATOM 604 O O . PRO A 1 87 ? -3.659 -2.815 13.274 1.00 90.19 87 PRO A O 1
ATOM 607 N N . ALA A 1 88 ? -2.565 -1.889 11.541 1.00 89.88 88 ALA A N 1
ATOM 608 C CA . ALA A 1 88 ? -2.142 -0.665 12.227 1.00 89.88 88 ALA A CA 1
ATOM 609 C C . ALA A 1 88 ? -2.121 0.564 11.295 1.00 89.88 88 ALA A C 1
ATOM 611 O O . ALA A 1 88 ? -2.292 0.448 10.086 1.00 89.88 88 ALA A O 1
ATOM 612 N N . GLY A 1 89 ? -1.895 1.756 11.863 1.00 91.56 89 GLY A N 1
ATOM 613 C CA . GLY A 1 89 ? -1.672 3.005 11.118 1.00 91.56 89 GLY A CA 1
ATOM 614 C C . GLY A 1 89 ? -2.759 4.068 11.284 1.00 91.56 89 GLY A C 1
ATOM 615 O O . GLY A 1 89 ? -3.683 3.941 12.091 1.00 91.56 89 GLY A O 1
ATOM 616 N N . GLN A 1 90 ? -2.634 5.142 10.513 1.00 93.69 90 GLN A N 1
ATOM 617 C CA . GLN A 1 90 ? -3.531 6.295 10.518 1.00 93.69 90 GLN A CA 1
ATOM 618 C C . GLN A 1 90 ? -4.335 6.332 9.229 1.00 93.69 90 GLN A C 1
ATOM 620 O O . GLN A 1 90 ? -3.769 6.196 8.147 1.00 93.69 90 GLN A O 1
ATOM 625 N N . THR A 1 91 ? -5.642 6.546 9.328 1.00 93.00 91 THR A N 1
ATOM 626 C CA . THR A 1 91 ? -6.488 6.716 8.141 1.00 93.00 91 THR A CA 1
ATOM 627 C C . THR A 1 91 ? -7.455 7.856 8.372 1.00 93.00 91 THR A C 1
ATOM 629 O O . THR A 1 91 ? -8.246 7.813 9.318 1.00 93.00 91 THR A O 1
ATOM 632 N N . VAL A 1 92 ? -7.401 8.835 7.477 1.00 94.31 92 VAL A N 1
ATOM 633 C CA . VAL A 1 92 ? -8.339 9.948 7.384 1.00 94.31 92 VAL A CA 1
ATOM 634 C C . VAL A 1 92 ? -9.168 9.752 6.124 1.00 94.31 92 VAL A C 1
ATOM 636 O O . VAL A 1 92 ? -8.594 9.651 5.040 1.00 94.31 92 VAL A O 1
ATOM 639 N N . PHE A 1 93 ? -10.493 9.671 6.253 1.00 93.25 93 PHE A N 1
ATOM 640 C CA . PHE A 1 93 ? -11.368 9.585 5.085 1.00 93.25 93 PHE A CA 1
ATOM 641 C C . PHE A 1 93 ? -12.740 10.217 5.279 1.00 93.25 93 PHE A C 1
ATOM 643 O O . PHE A 1 93 ? -13.257 10.255 6.394 1.00 93.25 93 PHE A O 1
ATOM 650 N N . SER A 1 94 ? -13.356 10.680 4.191 1.00 93.38 94 SER A N 1
ATOM 651 C CA . SER A 1 94 ? -14.722 11.216 4.240 1.00 93.38 94 SER A CA 1
ATOM 652 C C . SER A 1 94 ? -15.764 10.108 4.084 1.00 93.38 94 SER A C 1
ATOM 654 O O . SER A 1 94 ? -16.676 9.981 4.901 1.00 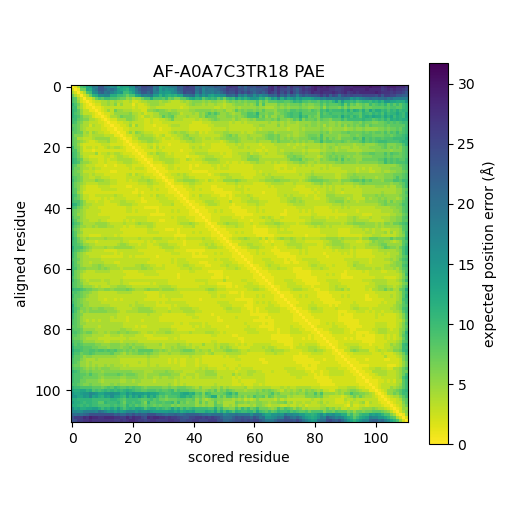93.38 94 SER A O 1
ATOM 656 N N . ILE A 1 95 ? -15.605 9.251 3.071 1.00 91.75 95 ILE A N 1
ATOM 657 C CA . ILE A 1 95 ? -16.582 8.219 2.700 1.00 91.75 95 ILE A CA 1
ATOM 658 C C . ILE A 1 95 ? -15.924 6.834 2.680 1.00 91.75 95 ILE A C 1
ATOM 660 O O . ILE A 1 95 ? -14.789 6.670 2.246 1.00 91.75 95 ILE A O 1
ATOM 664 N N . GLY A 1 96 ? -16.648 5.811 3.141 1.00 91.62 96 GLY A N 1
ATOM 665 C CA . GLY A 1 96 ? -16.226 4.415 3.011 1.00 91.62 96 GLY A CA 1
ATOM 666 C C . GLY A 1 96 ? -15.980 3.695 4.332 1.00 91.62 96 GLY A C 1
ATOM 667 O O . GLY A 1 96 ? -16.653 3.967 5.332 1.00 91.62 96 GLY A O 1
ATOM 668 N N . GLN A 1 97 ? -15.074 2.717 4.314 1.00 91.31 97 GLN A N 1
ATOM 669 C CA . GLN A 1 97 ? -14.905 1.743 5.394 1.00 91.31 97 GLN A CA 1
ATOM 670 C C . GLN A 1 97 ? -13.440 1.563 5.774 1.00 91.31 97 GLN A C 1
ATOM 672 O O . GLN A 1 97 ? -12.559 1.543 4.920 1.00 91.31 97 GLN A O 1
ATOM 677 N N . ARG A 1 98 ? -13.189 1.362 7.070 1.00 92.06 98 ARG A N 1
ATOM 678 C CA . ARG A 1 98 ? -11.889 0.909 7.566 1.00 92.06 98 ARG A CA 1
ATOM 679 C C . ARG A 1 98 ? -12.058 -0.324 8.436 1.00 92.06 98 ARG A C 1
ATOM 681 O O . ARG A 1 98 ? -12.800 -0.266 9.416 1.00 92.06 98 ARG A O 1
ATOM 688 N N . VAL A 1 99 ? -11.313 -1.371 8.104 1.00 93.44 99 VAL A N 1
ATOM 689 C CA . VAL A 1 99 ? -11.168 -2.605 8.873 1.00 93.44 99 VAL A CA 1
ATOM 690 C C . VAL A 1 99 ? -9.762 -2.624 9.463 1.00 93.44 99 VAL A C 1
ATOM 692 O O . VAL A 1 99 ? -8.776 -2.633 8.726 1.00 93.44 99 VAL A O 1
ATOM 695 N N . CYS A 1 100 ? -9.653 -2.593 10.790 1.00 89.69 100 CYS A N 1
ATOM 696 C CA . CYS A 1 100 ? -8.358 -2.639 11.458 1.00 89.69 100 CYS A CA 1
ATOM 697 C C . CYS A 1 100 ? -8.416 -3.299 12.830 1.00 89.69 100 CYS A C 1
ATOM 699 O O . CYS A 1 100 ? -9.424 -3.198 13.525 1.00 89.69 100 CYS A O 1
ATOM 701 N N . VAL A 1 101 ? -7.303 -3.928 13.215 1.00 87.38 101 VAL A N 1
ATOM 702 C CA . VAL A 1 101 ? -7.094 -4.447 14.576 1.00 87.38 101 VAL A CA 1
ATOM 703 C C . VAL A 1 101 ? -6.672 -3.309 15.516 1.00 87.38 101 VAL A C 1
ATOM 705 O O . VAL A 1 101 ? -7.134 -3.247 16.649 1.00 87.38 101 VAL A O 1
ATOM 708 N N . GLY A 1 102 ? -5.855 -2.367 15.028 1.00 78.69 102 GLY A N 1
ATOM 709 C CA . GLY A 1 102 ? -5.416 -1.171 15.749 1.00 78.69 102 GLY A CA 1
ATOM 710 C C . GLY A 1 102 ? -5.096 0.024 14.836 1.00 78.69 102 GLY A C 1
ATOM 711 O O . GLY A 1 102 ? -5.170 -0.049 13.606 1.00 78.69 102 GLY A O 1
ATOM 712 N N . GLY A 1 103 ? -4.745 1.158 15.453 1.00 85.38 103 GLY A N 1
ATOM 713 C CA . GLY A 1 103 ? -4.485 2.439 14.777 1.00 85.38 103 GLY A CA 1
ATOM 714 C C . GLY A 1 103 ? -5.601 3.474 14.975 1.00 85.38 103 GLY A C 1
ATOM 715 O O . GLY A 1 103 ? -6.612 3.179 15.606 1.00 85.38 103 GLY A O 1
ATOM 716 N N . GLN A 1 104 ? -5.429 4.700 14.461 1.00 87.06 104 GLN A N 1
ATOM 717 C CA . GLN A 1 104 ? -6.428 5.768 14.651 1.00 87.06 104 GLN A CA 1
ATOM 718 C C . GLN A 1 104 ? -7.147 6.108 13.351 1.00 87.06 104 GLN A C 1
ATOM 720 O O . GLN A 1 104 ? -6.528 6.291 12.298 1.00 87.06 104 GLN A O 1
ATOM 725 N N . 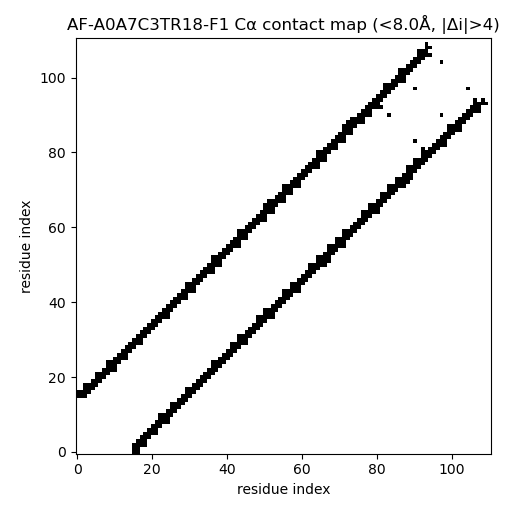ARG A 1 105 ? -8.477 6.174 13.436 1.00 87.19 105 ARG A N 1
ATOM 726 C CA . ARG A 1 105 ? -9.385 6.502 12.339 1.00 87.19 105 ARG A CA 1
ATOM 727 C C . ARG A 1 105 ? -9.966 7.890 12.561 1.00 87.19 105 ARG A C 1
ATOM 729 O O . ARG A 1 105 ? -10.589 8.123 13.591 1.00 87.19 105 ARG A O 1
ATOM 736 N N . VAL A 1 106 ? -9.853 8.747 11.553 1.00 89.06 106 VAL A N 1
ATOM 737 C CA . VAL A 1 106 ? -10.535 10.042 11.506 1.00 89.06 106 VAL A CA 1
ATOM 738 C C . VAL A 1 106 ? -11.515 10.013 10.340 1.00 89.06 106 VAL A C 1
ATOM 740 O O . VAL A 1 106 ? -11.119 9.770 9.201 1.00 89.06 106 VAL A O 1
ATOM 743 N N . ARG A 1 107 ? -12.805 10.209 10.629 1.00 85.44 107 ARG A N 1
ATOM 744 C CA . ARG A 1 107 ? -13.841 10.339 9.601 1.00 85.44 107 ARG A CA 1
ATOM 745 C C . ARG A 1 107 ? -14.327 11.772 9.564 1.00 85.44 107 ARG A C 1
ATOM 747 O O . ARG A 1 107 ? -14.919 12.230 10.538 1.00 85.44 107 ARG A O 1
ATOM 754 N N . THR A 1 108 ? -14.086 12.457 8.456 1.00 79.25 108 THR A N 1
ATOM 755 C CA . THR A 1 108 ? -14.599 13.812 8.250 1.00 79.25 108 THR A CA 1
ATOM 756 C C . THR A 1 108 ? -15.953 13.684 7.572 1.00 79.25 108 THR A C 1
ATOM 758 O O . THR A 1 108 ? -16.030 13.442 6.369 1.00 79.25 108 THR A O 1
ATOM 761 N N . VAL A 1 109 ? -17.028 13.766 8.353 1.00 72.56 109 VAL A N 1
ATOM 762 C CA . VAL A 1 109 ? -18.381 13.836 7.791 1.00 72.56 109 VAL A CA 1
ATOM 763 C C . VAL A 1 109 ? -18.520 15.233 7.190 1.00 72.56 109 VAL A C 1
ATOM 765 O O . VAL A 1 109 ? -18.288 16.216 7.893 1.00 72.56 109 VAL A O 1
ATOM 768 N N . GLY A 1 110 ? -18.783 15.318 5.883 1.00 58.16 110 GLY A N 1
ATOM 769 C CA . GLY A 1 110 ? -19.087 16.599 5.243 1.00 58.16 110 GLY A CA 1
ATOM 770 C C . GLY A 1 110 ? -20.283 17.242 5.942 1.00 58.16 110 GLY A C 1
ATOM 771 O O . GLY A 1 110 ? -21.203 16.521 6.334 1.00 58.16 110 GLY A O 1
ATOM 772 N N . GLN A 1 111 ? -20.219 18.558 6.155 1.00 36.81 111 GLN A N 1
ATOM 773 C CA . GLN A 1 111 ? -21.395 19.339 6.542 1.00 36.81 111 GLN A CA 1
A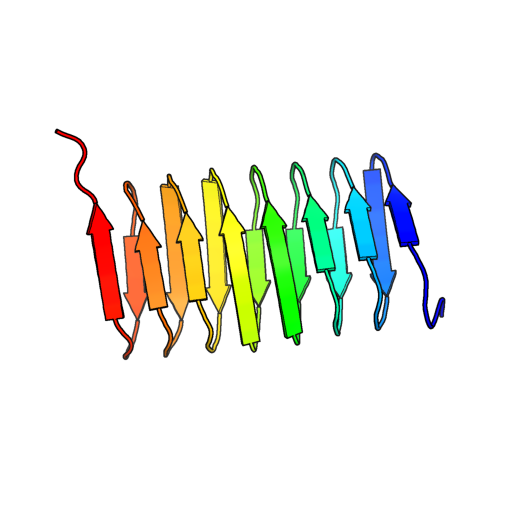TOM 774 C C . GLN A 1 111 ? -22.438 19.311 5.426 1.00 36.81 111 GLN A C 1
ATOM 776 O O . GLN A 1 111 ? -22.016 19.289 4.245 1.00 36.81 111 GLN A O 1
#

Mean predicted aligned error: 4.99 Å

pLDDT: mean 88.21, std 10.0, range [36.81, 95.31]